Protein AF-A0A1H7KRZ6-F1 (afdb_monomer_lite)

Foldseek 3Di:
DDPLVVLQVVLVVLVVPDPDDPCLQDPVLVVVCVVVVNSAHTLLQHDLVVQLCSFQQVQLVVQLVVVVVPCPPPDDDPVVSVVSSVVRSCVRSVVSSVVSPVVSVVSVPDHSVVD

pLDDT: mean 92.85, std 4.07, range [62.84, 97.88]

Structure (mmCIF, N/CA/C/O backbone):
data_AF-A0A1H7KRZ6-F1
#
_entry.id   AF-A0A1H7KRZ6-F1
#
loop_
_atom_site.group_PDB
_atom_site.id
_atom_site.type_symbol
_atom_site.label_atom_id
_atom_site.label_alt_id
_atom_site.label_comp_id
_atom_site.label_asym_id
_atom_site.label_entity_id
_atom_site.label_seq_id
_atom_site.pdbx_PDB_ins_code
_atom_site.Cartn_x
_atom_site.Cartn_y
_atom_site.Cartn_z
_atom_site.occupancy
_atom_site.B_iso_or_equiv
_atom_site.auth_seq_id
_atom_site.auth_comp_id
_atom_site.auth_asym_id
_atom_site.auth_atom_id
_atom_site.pdbx_PDB_model_num
ATOM 1 N N . MET A 1 1 ? -27.782 4.969 6.044 1.00 62.84 1 MET A N 1
ATOM 2 C CA . MET A 1 1 ? -26.306 4.869 6.116 1.00 62.84 1 MET A CA 1
ATOM 3 C C . MET A 1 1 ? -25.902 3.456 5.718 1.00 62.84 1 MET A C 1
ATOM 5 O O . MET A 1 1 ? -26.488 2.522 6.244 1.00 62.84 1 MET A O 1
ATOM 9 N N . ASN A 1 2 ? -25.000 3.289 4.745 1.00 86.31 2 ASN A N 1
ATOM 10 C CA . ASN A 1 2 ? -24.563 1.959 4.295 1.00 86.31 2 ASN A CA 1
ATOM 11 C C . ASN A 1 2 ? -23.691 1.282 5.377 1.00 86.31 2 ASN A C 1
ATOM 13 O O . ASN A 1 2 ? -23.037 1.990 6.142 1.00 86.31 2 ASN A O 1
ATOM 17 N N . ASP A 1 3 ? -23.646 -0.055 5.436 1.00 90.94 3 ASP A N 1
ATOM 18 C CA . ASP A 1 3 ? -22.889 -0.803 6.463 1.00 90.94 3 ASP A CA 1
ATOM 19 C C . ASP A 1 3 ? -21.406 -0.396 6.501 1.00 90.94 3 ASP A C 1
ATOM 21 O O . ASP A 1 3 ? -20.843 -0.127 7.561 1.00 90.94 3 ASP A O 1
ATOM 25 N N . PHE A 1 4 ? -20.805 -0.228 5.320 1.00 91.81 4 PHE A N 1
ATOM 26 C CA . PHE A 1 4 ? -19.429 0.246 5.180 1.00 91.81 4 PHE A CA 1
ATOM 27 C C . PHE A 1 4 ? -19.196 1.622 5.822 1.00 91.81 4 PHE A C 1
ATOM 29 O O . PHE A 1 4 ? -18.195 1.814 6.505 1.00 91.81 4 PHE A O 1
ATOM 36 N N . GLU A 1 5 ? -20.113 2.574 5.626 1.00 91.50 5 GLU A N 1
ATOM 37 C CA . GLU A 1 5 ? -19.978 3.933 6.166 1.00 91.50 5 GLU A CA 1
ATOM 38 C C . GLU A 1 5 ? -20.049 3.927 7.694 1.00 91.50 5 GLU A C 1
ATOM 40 O O . GLU A 1 5 ? -19.220 4.558 8.345 1.00 91.50 5 GLU A O 1
ATOM 45 N N . ARG A 1 6 ? -20.950 3.114 8.262 1.00 93.50 6 ARG A N 1
ATOM 46 C CA . ARG A 1 6 ? -21.041 2.902 9.710 1.00 93.50 6 ARG A CA 1
ATOM 47 C C . ARG A 1 6 ? -19.744 2.316 10.278 1.00 93.50 6 ARG A C 1
ATOM 49 O O . ARG A 1 6 ? -19.210 2.848 11.247 1.00 93.50 6 ARG A O 1
ATOM 56 N N . LYS A 1 7 ? -19.205 1.253 9.666 1.00 94.31 7 LYS A N 1
ATOM 57 C CA . LYS A 1 7 ? -17.934 0.644 10.106 1.00 94.31 7 LYS A CA 1
ATOM 58 C C . LYS A 1 7 ? -16.755 1.603 9.948 1.00 94.31 7 LYS A C 1
ATOM 60 O O . LYS A 1 7 ? -15.890 1.672 10.820 1.00 94.31 7 LYS A O 1
ATOM 65 N N . LYS A 1 8 ? -16.726 2.387 8.863 1.00 94.00 8 LYS A N 1
ATOM 66 C CA . LYS A 1 8 ? -15.707 3.419 8.629 1.00 94.00 8 LYS A CA 1
ATOM 67 C C . LYS A 1 8 ? -15.758 4.469 9.737 1.00 94.00 8 LYS A C 1
ATOM 69 O O . LYS A 1 8 ? -14.731 4.748 10.347 1.00 94.00 8 LYS A O 1
ATOM 74 N N . GLU A 1 9 ? -16.931 4.992 10.068 1.00 93.69 9 GLU A N 1
ATOM 75 C CA . GLU A 1 9 ? -17.090 5.975 11.142 1.00 93.69 9 GLU A CA 1
ATOM 76 C C . GLU A 1 9 ? -16.714 5.412 12.524 1.00 93.69 9 GLU A C 1
ATOM 78 O O . GLU A 1 9 ? -15.973 6.059 13.272 1.00 93.69 9 GLU A O 1
ATOM 83 N N . ALA A 1 10 ? -17.133 4.182 12.837 1.00 94.12 10 ALA A N 1
ATOM 84 C CA . ALA A 1 10 ? -16.759 3.493 14.073 1.00 94.12 10 ALA A CA 1
ATOM 85 C C . ALA A 1 10 ? -15.235 3.313 14.183 1.00 94.12 10 ALA A C 1
ATOM 87 O O . ALA A 1 10 ? -14.632 3.638 15.209 1.00 94.12 10 ALA A O 1
ATOM 88 N N . SER A 1 11 ? -14.589 2.880 13.097 1.00 94.19 11 SER A N 1
ATOM 89 C CA . SER A 1 11 ? -13.136 2.705 13.039 1.00 94.19 11 SER A CA 1
ATOM 90 C C . SER A 1 11 ? -12.372 4.021 13.225 1.00 94.19 11 SER A C 1
ATOM 92 O O . SER A 1 11 ? -11.390 4.062 13.965 1.00 94.19 11 SER A O 1
ATOM 94 N N . LEU A 1 12 ? -12.841 5.118 12.618 1.00 93.94 12 LEU A N 1
ATOM 95 C CA . LEU A 1 12 ? -12.236 6.444 12.764 1.00 93.94 12 LEU A CA 1
ATOM 96 C C . LEU A 1 12 ? -12.441 7.001 14.173 1.00 93.94 12 LEU A C 1
ATOM 98 O O . LEU A 1 12 ? -11.531 7.607 14.733 1.00 93.94 12 LEU A O 1
ATOM 102 N N . THR A 1 13 ? -13.602 6.754 14.776 1.00 94.38 13 THR A N 1
ATOM 103 C CA . THR A 1 13 ? -13.873 7.116 16.171 1.00 94.38 13 THR A CA 1
ATOM 104 C C . THR A 1 13 ? -12.939 6.375 17.121 1.00 94.38 13 THR A C 1
ATOM 106 O O . THR A 1 13 ? -12.396 6.984 18.042 1.00 94.38 13 THR A O 1
ATOM 109 N N . LEU A 1 14 ? -12.688 5.088 16.874 1.00 94.06 14 LEU A N 1
ATOM 110 C CA . LEU A 1 14 ? -11.722 4.321 17.651 1.00 94.06 14 LEU A CA 1
ATOM 111 C C . LEU A 1 14 ? -10.299 4.865 17.473 1.00 94.06 14 LEU A C 1
ATOM 113 O O . LEU A 1 14 ? -9.606 5.090 18.460 1.00 94.06 14 LEU A O 1
ATOM 117 N N . LEU A 1 15 ? -9.885 5.144 16.234 1.00 93.94 15 LEU A N 1
ATOM 118 C CA . LEU A 1 15 ? -8.568 5.708 15.927 1.00 93.94 15 LEU A CA 1
ATOM 119 C C . LEU A 1 15 ? -8.352 7.074 16.591 1.00 93.94 15 LEU 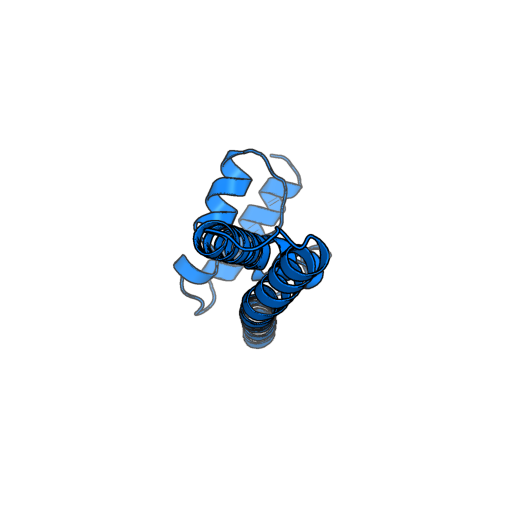A C 1
ATOM 121 O O . LEU A 1 15 ? -7.282 7.304 17.150 1.00 93.94 15 LEU A O 1
ATOM 125 N N . ARG A 1 16 ? -9.370 7.942 16.629 1.00 94.19 16 ARG A N 1
ATOM 126 C CA . ARG A 1 16 ? -9.324 9.240 17.332 1.00 94.19 16 ARG A CA 1
ATOM 127 C C . ARG A 1 16 ? -9.090 9.114 18.838 1.00 94.19 16 ARG A C 1
ATOM 129 O O . ARG A 1 16 ? -8.541 10.030 19.436 1.00 94.19 16 ARG A O 1
ATOM 136 N N . ARG A 1 17 ? -9.496 7.998 19.453 1.00 93.25 17 ARG A N 1
ATOM 137 C CA . ARG A 1 17 ? -9.257 7.714 20.881 1.00 93.25 17 ARG A CA 1
ATOM 138 C C . ARG A 1 17 ? -7.847 7.181 21.155 1.00 93.25 17 ARG A C 1
ATOM 140 O O . ARG A 1 17 ? -7.447 7.088 22.312 1.00 93.25 17 ARG A O 1
ATOM 147 N N . THR A 1 18 ? -7.098 6.808 20.118 1.00 92.62 18 THR A N 1
ATOM 148 C CA . THR A 1 18 ? -5.707 6.357 20.251 1.00 92.62 18 THR A CA 1
ATOM 149 C C . THR A 1 18 ? -4.727 7.532 20.265 1.00 92.62 18 THR A C 1
ATOM 151 O O . THR A 1 18 ? -5.084 8.668 19.970 1.00 92.62 18 THR A O 1
ATOM 154 N N . ARG A 1 19 ? -3.446 7.258 20.547 1.00 92.50 19 ARG A N 1
ATOM 155 C CA . ARG A 1 19 ? -2.362 8.249 20.421 1.00 92.50 19 ARG A CA 1
ATOM 156 C C . ARG A 1 19 ? -1.836 8.391 18.984 1.00 92.50 19 ARG A C 1
ATOM 158 O O . ARG A 1 19 ? -0.828 9.062 18.760 1.00 92.50 19 ARG A O 1
ATOM 165 N N . ILE A 1 20 ? -2.477 7.750 18.005 1.00 92.81 20 ILE A N 1
ATOM 166 C CA . ILE A 1 20 ? -2.087 7.838 16.597 1.00 92.81 20 ILE A CA 1
ATOM 167 C C . ILE A 1 20 ? -2.464 9.226 16.075 1.00 92.81 20 ILE A C 1
ATOM 169 O O . ILE A 1 20 ? -3.597 9.678 16.220 1.00 92.81 20 ILE A O 1
ATOM 173 N N . LYS A 1 21 ? -1.513 9.908 15.433 1.00 91.12 21 LYS A N 1
ATOM 174 C CA . LYS A 1 21 ? -1.762 11.220 14.822 1.00 91.12 21 LYS A CA 1
ATOM 175 C C . LYS A 1 21 ? -2.773 11.103 13.683 1.00 91.12 21 LYS A C 1
ATOM 177 O O . LYS A 1 21 ? -2.702 10.165 12.893 1.00 91.12 21 LYS A O 1
ATOM 182 N N . GLU A 1 22 ? -3.624 12.113 13.535 1.00 88.62 22 GLU A N 1
ATOM 183 C CA . GLU A 1 22 ? -4.649 12.165 12.485 1.00 88.62 22 GLU A CA 1
ATOM 184 C C . GLU A 1 22 ? -4.091 11.955 11.084 1.00 88.62 22 GLU A C 1
ATOM 186 O O . GLU A 1 22 ? -4.543 11.065 10.372 1.00 88.62 22 GLU A O 1
ATOM 191 N N . ARG A 1 23 ? -3.004 12.651 10.745 1.00 87.88 23 ARG A N 1
ATOM 192 C CA . ARG A 1 23 ? -2.311 12.486 9.459 1.00 87.88 23 ARG A CA 1
ATOM 193 C C . ARG A 1 23 ? -1.873 11.046 9.150 1.00 87.88 23 ARG A C 1
ATOM 195 O O . ARG A 1 23 ? -1.676 10.711 7.989 1.00 87.88 23 ARG A O 1
ATOM 202 N N . ASN A 1 24 ? -1.687 10.211 10.177 1.00 89.56 24 ASN A N 1
ATOM 203 C CA . ASN A 1 24 ? -1.269 8.824 10.005 1.00 89.56 24 ASN A CA 1
ATOM 204 C C . ASN A 1 24 ? -2.477 7.902 9.825 1.00 89.56 24 ASN A C 1
ATOM 206 O O . ASN A 1 24 ? -2.385 6.960 9.057 1.00 89.56 24 ASN A O 1
ATOM 210 N N . TYR A 1 25 ? -3.605 8.122 10.506 1.00 90.06 25 TYR A N 1
ATOM 211 C CA . TYR A 1 25 ? -4.783 7.260 10.329 1.00 90.06 25 TYR A CA 1
ATOM 212 C C . TYR A 1 25 ? -5.754 7.746 9.236 1.00 90.06 25 TYR A C 1
ATOM 214 O O . TYR A 1 25 ? -6.566 6.952 8.760 1.00 90.06 25 TYR A O 1
ATOM 222 N N . LEU A 1 26 ? -5.623 9.002 8.800 1.00 89.94 26 LEU A N 1
ATOM 223 C CA . LEU A 1 26 ? -6.293 9.627 7.656 1.00 89.94 26 LEU A CA 1
ATOM 224 C C . LEU A 1 26 ? -5.259 10.144 6.635 1.00 89.94 26 LEU A C 1
ATOM 226 O O . LEU A 1 26 ? -5.127 11.354 6.440 1.00 89.94 26 LEU A O 1
ATOM 230 N N . PRO A 1 27 ? -4.495 9.258 5.972 1.00 90.38 27 PRO A N 1
ATOM 231 C CA . PRO A 1 27 ? -3.579 9.696 4.931 1.00 90.38 27 PRO A CA 1
ATOM 232 C C . PRO A 1 27 ? -4.359 10.271 3.729 1.00 90.38 27 PRO A C 1
ATOM 234 O O . PRO A 1 27 ? -5.431 9.750 3.391 1.00 90.38 27 PRO A O 1
ATOM 237 N N . PRO A 1 28 ? -3.819 11.289 3.025 1.00 88.69 28 PRO A N 1
ATOM 238 C CA . PRO A 1 28 ? -4.474 11.897 1.863 1.00 88.69 28 PRO A CA 1
ATOM 239 C C . PRO A 1 28 ? -4.881 10.889 0.781 1.00 88.69 28 PRO A C 1
ATOM 241 O O . PRO A 1 28 ? -5.920 11.053 0.148 1.00 88.69 28 PRO A O 1
ATOM 244 N N . THR A 1 29 ? -4.105 9.814 0.612 1.00 89.19 29 THR A N 1
ATOM 245 C CA . THR A 1 29 ? -4.382 8.729 -0.340 1.00 89.19 29 THR A CA 1
ATOM 246 C C . THR A 1 29 ? -5.729 8.052 -0.077 1.00 89.19 29 THR A C 1
ATOM 248 O O . THR A 1 29 ? -6.532 7.902 -0.994 1.00 89.19 29 THR A O 1
ATOM 251 N N . PHE A 1 30 ? -6.027 7.701 1.176 1.00 91.38 30 PHE A N 1
ATOM 252 C CA . PHE A 1 30 ? -7.293 7.054 1.543 1.00 91.38 30 PHE A CA 1
ATOM 253 C C . PHE A 1 30 ? -8.458 8.041 1.501 1.00 91.38 30 PHE A C 1
ATOM 255 O O . PHE A 1 30 ? -9.539 7.688 1.036 1.00 91.38 30 PHE A O 1
ATOM 262 N N . ALA A 1 31 ? -8.227 9.292 1.912 1.00 90.12 31 ALA A N 1
ATOM 263 C CA . ALA A 1 31 ? -9.233 10.343 1.797 1.00 90.12 31 ALA A CA 1
ATOM 264 C C . ALA A 1 31 ? -9.646 10.575 0.333 1.00 90.12 31 ALA A C 1
ATOM 266 O O . ALA A 1 31 ? -10.833 10.723 0.048 1.00 90.12 31 ALA A O 1
ATOM 267 N N . PHE A 1 32 ? -8.685 10.563 -0.597 1.00 91.62 32 PHE A N 1
ATOM 268 C CA . PHE A 1 32 ? -8.953 10.647 -2.030 1.00 91.62 32 PHE A CA 1
ATOM 269 C C . PHE A 1 32 ? -9.747 9.427 -2.505 1.00 91.62 32 PHE A C 1
ATOM 271 O O . PHE A 1 32 ? -10.841 9.597 -3.027 1.00 91.62 32 PHE A O 1
ATOM 278 N N . LEU A 1 33 ? -9.286 8.203 -2.230 1.00 91.88 33 LEU A N 1
ATOM 279 C CA . LEU A 1 33 ? -9.980 6.971 -2.638 1.00 91.88 33 LEU A CA 1
ATOM 280 C C . LEU A 1 33 ? -11.445 6.927 -2.166 1.00 91.88 33 LEU A C 1
ATOM 282 O O . LEU A 1 33 ? -12.335 6.590 -2.946 1.00 91.88 33 LEU A O 1
ATOM 286 N N . TRP A 1 34 ? -11.727 7.344 -0.930 1.00 92.88 34 TRP A N 1
ATOM 287 C CA . TRP A 1 34 ? -13.102 7.434 -0.429 1.00 92.88 34 TRP A CA 1
ATOM 288 C C . TRP A 1 34 ? -13.945 8.489 -1.145 1.00 92.88 34 TRP A C 1
ATOM 290 O O . TRP A 1 34 ? -15.129 8.249 -1.372 1.00 92.88 34 TRP A O 1
ATOM 300 N N . LYS A 1 35 ? -13.359 9.629 -1.540 1.00 91.75 35 LYS A N 1
ATOM 301 C CA . LYS A 1 35 ? -14.056 10.638 -2.357 1.00 91.75 35 LYS A CA 1
ATOM 302 C C . LYS A 1 35 ? -14.458 10.093 -3.731 1.00 91.75 35 LYS A C 1
ATOM 304 O O . LYS A 1 35 ? -15.507 10.477 -4.231 1.00 91.75 35 LYS A O 1
ATOM 309 N N . PHE A 1 36 ? -13.690 9.159 -4.296 1.00 92.12 36 PHE A N 1
ATOM 310 C CA . PHE A 1 36 ? -14.053 8.430 -5.524 1.00 92.12 36 PHE A CA 1
ATOM 311 C C . PHE A 1 36 ? -15.031 7.266 -5.287 1.00 92.12 36 PHE A C 1
ATOM 313 O O . PHE A 1 36 ? -15.306 6.495 -6.201 1.00 92.12 36 PHE A O 1
ATOM 320 N N . GLY A 1 37 ? -15.565 7.108 -4.071 1.00 91.00 37 GLY A N 1
ATOM 321 C CA . GLY A 1 37 ? -16.530 6.055 -3.743 1.00 91.00 37 GLY A CA 1
ATOM 322 C C . GLY A 1 37 ? -15.911 4.670 -3.532 1.00 91.00 37 GLY A C 1
ATOM 323 O O . GLY A 1 37 ? -16.640 3.681 -3.425 1.00 91.00 37 GLY A O 1
ATOM 324 N N . VAL A 1 38 ? -14.580 4.570 -3.439 1.00 92.25 38 VAL A N 1
ATOM 325 C CA . VAL A 1 38 ? -13.890 3.297 -3.202 1.00 92.25 38 VAL A CA 1
ATOM 326 C C . VAL A 1 38 ? -14.135 2.841 -1.762 1.00 92.25 38 VAL A C 1
ATOM 328 O O . VAL A 1 38 ? -13.736 3.500 -0.804 1.00 92.25 38 VAL A O 1
ATOM 331 N N . LYS A 1 39 ? -14.769 1.679 -1.586 1.00 92.25 39 LYS A N 1
ATOM 332 C CA . LYS A 1 39 ? -15.133 1.132 -0.266 1.00 92.25 39 LYS A CA 1
ATOM 333 C C . LYS A 1 39 ? -13.991 0.331 0.361 1.00 92.25 39 LYS A C 1
ATOM 335 O O . LYS A 1 39 ? -14.057 -0.893 0.454 1.00 92.25 39 LYS A O 1
ATOM 340 N N . ILE A 1 40 ? -12.934 1.020 0.784 1.00 92.62 40 ILE A N 1
ATOM 341 C CA . ILE A 1 40 ? -11.784 0.406 1.469 1.00 92.62 40 ILE A CA 1
ATOM 342 C C . ILE A 1 40 ? -11.731 0.780 2.960 1.00 92.62 40 ILE A C 1
ATOM 344 O O . ILE A 1 40 ? -11.904 1.951 3.297 1.00 92.62 40 ILE A O 1
ATOM 348 N N . PRO A 1 41 ? -11.475 -0.176 3.871 1.00 93.38 41 PRO A N 1
ATOM 349 C CA . PRO A 1 41 ? -11.201 0.114 5.280 1.00 93.38 41 PRO A CA 1
ATOM 350 C C . PRO A 1 41 ? -10.053 1.121 5.464 1.00 93.38 41 PRO A C 1
ATOM 352 O O . PRO A 1 41 ? -9.187 1.205 4.593 1.00 93.38 41 PRO A O 1
ATOM 355 N N . PRO A 1 42 ? -9.964 1.840 6.599 1.00 93.44 42 PRO A N 1
ATOM 356 C CA . PRO A 1 42 ? -8.784 2.648 6.905 1.00 93.44 42 PRO A CA 1
ATOM 357 C C . PRO A 1 42 ? -7.507 1.795 6.973 1.00 93.44 42 PRO A C 1
ATOM 359 O O . PRO A 1 42 ? -7.580 0.592 7.244 1.00 93.44 42 PRO A O 1
ATOM 362 N N . PRO A 1 43 ? -6.318 2.399 6.808 1.00 93.50 43 PRO A N 1
ATOM 363 C CA . PRO A 1 43 ? -5.072 1.656 6.610 1.00 93.50 43 PRO A CA 1
ATOM 364 C C . PRO A 1 43 ? -4.723 0.710 7.772 1.00 93.50 43 PRO A C 1
ATOM 366 O O . PRO A 1 43 ? -4.192 -0.371 7.544 1.00 93.50 43 PRO A O 1
ATOM 369 N N . HIS A 1 44 ? -5.095 1.053 9.008 1.00 94.25 44 HIS A N 1
ATOM 370 C CA . HIS A 1 44 ? -4.879 0.209 10.192 1.00 94.25 44 HIS A CA 1
ATOM 371 C C . HIS A 1 44 ? -5.759 -1.056 10.236 1.00 94.25 44 HIS A C 1
ATOM 373 O O . HIS A 1 44 ? -5.428 -2.004 10.942 1.00 94.25 44 HIS A O 1
ATOM 379 N N . PHE A 1 45 ? -6.867 -1.071 9.490 1.00 93.56 45 PHE A N 1
ATOM 380 C CA . PHE A 1 45 ? -7.835 -2.173 9.436 1.00 93.56 45 PHE A CA 1
ATOM 381 C C . PHE A 1 45 ? -7.735 -2.985 8.138 1.00 93.56 45 PHE A C 1
ATOM 383 O O . PHE A 1 45 ? -8.415 -4.002 7.980 1.00 93.56 45 PHE A O 1
ATOM 390 N N . LEU A 1 46 ? -6.897 -2.543 7.198 1.00 93.56 46 LEU A N 1
ATOM 391 C CA . LEU A 1 46 ? -6.708 -3.190 5.910 1.00 93.56 46 LEU A CA 1
ATOM 392 C C . LEU A 1 46 ? -5.790 -4.419 6.032 1.00 93.56 46 LEU A C 1
ATOM 394 O O . LEU A 1 46 ? -4.889 -4.483 6.870 1.00 93.56 46 LEU A O 1
ATOM 398 N N . LYS A 1 47 ? -5.990 -5.412 5.158 1.00 91.44 47 LYS A N 1
ATOM 399 C CA . LYS A 1 47 ? -5.055 -6.541 5.029 1.00 91.44 47 LYS A CA 1
ATOM 400 C C . LYS A 1 47 ? -3.711 -6.052 4.473 1.00 91.44 47 LYS A C 1
ATOM 402 O O . LYS A 1 47 ? -3.659 -5.077 3.730 1.00 91.44 47 LYS A O 1
ATOM 407 N N . ILE A 1 48 ? -2.634 -6.779 4.778 1.00 91.75 48 ILE A N 1
ATOM 408 C CA . ILE A 1 48 ? -1.270 -6.368 4.410 1.00 91.75 48 ILE A CA 1
ATOM 409 C C . ILE A 1 48 ? -1.077 -6.235 2.892 1.00 91.75 48 ILE A C 1
ATOM 411 O O . ILE A 1 48 ? -0.555 -5.229 2.444 1.00 91.75 48 ILE A O 1
ATOM 415 N N . VAL A 1 49 ? -1.562 -7.191 2.093 1.00 93.31 49 VAL A N 1
ATOM 416 C CA . VAL A 1 49 ? -1.373 -7.195 0.630 1.00 93.31 49 VAL A CA 1
ATOM 417 C C . VAL A 1 49 ? -2.004 -5.975 -0.058 1.00 93.31 49 VAL A C 1
ATOM 419 O O . VAL A 1 49 ? -1.275 -5.247 -0.727 1.00 93.31 49 VAL A O 1
ATOM 422 N N . PRO A 1 50 ? -3.309 -5.677 0.109 1.00 93.44 50 PRO A N 1
ATOM 423 C CA . PRO A 1 50 ? -3.884 -4.484 -0.507 1.00 93.44 50 PRO A CA 1
ATOM 424 C C . PRO A 1 50 ? -3.268 -3.192 0.044 1.00 93.44 50 PRO A C 1
ATOM 426 O O . PRO A 1 50 ? -3.181 -2.217 -0.691 1.00 93.44 50 PRO A O 1
ATOM 429 N N . LEU A 1 51 ? -2.788 -3.179 1.293 1.00 94.31 51 LEU A N 1
ATOM 430 C CA . LEU A 1 51 ? -2.108 -2.010 1.852 1.00 94.31 51 LEU A CA 1
ATOM 431 C C . LEU A 1 51 ? -0.748 -1.768 1.187 1.00 94.31 51 LEU A C 1
ATOM 433 O O . LEU A 1 51 ? -0.445 -0.628 0.842 1.00 94.31 51 LEU A O 1
ATOM 437 N N . VAL A 1 52 ? 0.023 -2.835 0.947 1.00 96.12 52 VAL A N 1
ATOM 438 C CA . VAL A 1 52 ? 1.295 -2.782 0.210 1.00 96.12 52 VAL A CA 1
ATOM 439 C C . VAL A 1 52 ? 1.062 -2.244 -1.195 1.00 96.12 52 VAL A C 1
ATOM 441 O O . VAL A 1 52 ? 1.787 -1.355 -1.622 1.00 96.12 52 VAL A O 1
ATOM 444 N N . LEU A 1 53 ? 0.032 -2.725 -1.892 1.00 95.31 53 LEU A N 1
ATOM 445 C CA . LEU A 1 53 ? -0.275 -2.263 -3.245 1.00 95.31 53 LEU A CA 1
ATOM 446 C C . LEU A 1 53 ? -0.722 -0.796 -3.258 1.00 95.31 53 LEU A C 1
ATOM 448 O O . LEU A 1 53 ? -0.150 0.002 -3.992 1.00 95.31 53 LEU A O 1
ATOM 452 N N . ILE A 1 54 ? -1.687 -0.414 -2.415 1.00 94.06 54 ILE A N 1
ATOM 453 C CA . ILE A 1 54 ? -2.217 0.960 -2.373 1.00 94.06 54 ILE A CA 1
ATOM 454 C C . ILE A 1 54 ? -1.126 1.969 -1.998 1.00 94.06 54 ILE A C 1
ATOM 456 O O . ILE A 1 54 ? -1.070 3.052 -2.575 1.00 94.06 54 ILE A O 1
ATOM 460 N N . MET A 1 55 ? -0.263 1.627 -1.037 1.00 93.75 55 MET A N 1
ATOM 461 C CA . MET A 1 55 ? 0.788 2.534 -0.572 1.00 93.75 55 MET A CA 1
ATOM 462 C C . MET A 1 55 ? 2.066 2.461 -1.409 1.00 93.75 55 MET A C 1
ATOM 464 O O . MET A 1 55 ? 2.804 3.437 -1.443 1.00 93.75 55 MET A O 1
ATOM 468 N N . GLY A 1 56 ? 2.349 1.330 -2.056 1.00 95.44 56 GLY A N 1
ATOM 469 C CA . GLY A 1 56 ? 3.593 1.088 -2.787 1.00 95.44 56 GLY A CA 1
ATOM 470 C C . GLY A 1 56 ? 3.519 1.404 -4.280 1.00 95.44 56 GLY A C 1
ATOM 471 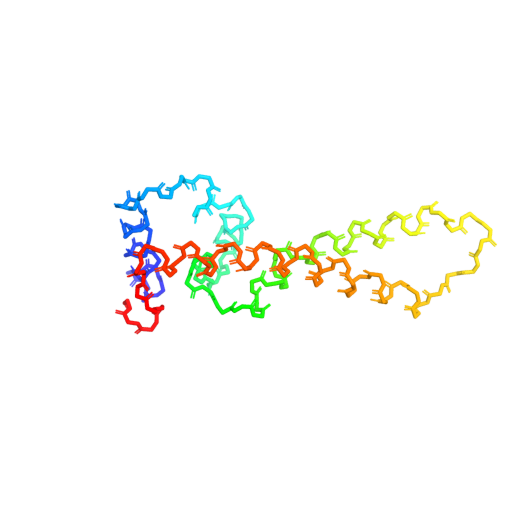O O . GLY A 1 56 ? 4.487 1.931 -4.821 1.00 95.44 56 GLY A O 1
ATOM 472 N N . LEU A 1 57 ? 2.387 1.137 -4.947 1.00 95.56 57 LEU A N 1
ATOM 473 C CA . LEU A 1 57 ? 2.256 1.317 -6.401 1.00 95.56 57 LEU A CA 1
ATOM 474 C C . LEU A 1 57 ? 2.586 2.736 -6.882 1.00 95.56 57 LEU A C 1
ATOM 476 O O . LEU A 1 57 ? 3.277 2.841 -7.893 1.00 95.56 57 LEU A O 1
ATOM 480 N N . PRO A 1 58 ? 2.176 3.824 -6.195 1.00 94.94 58 PRO A N 1
ATOM 481 C CA . PRO A 1 58 ? 2.572 5.170 -6.603 1.00 94.94 58 PRO A CA 1
ATOM 482 C C . PRO A 1 58 ? 4.095 5.332 -6.694 1.00 94.94 58 PRO A C 1
ATOM 484 O O . PRO A 1 58 ? 4.592 5.882 -7.671 1.00 94.94 58 PRO A O 1
ATOM 487 N N . PHE A 1 59 ? 4.844 4.777 -5.734 1.00 95.56 59 PHE A N 1
ATOM 488 C CA . PHE A 1 59 ? 6.309 4.789 -5.767 1.00 95.56 59 PHE A CA 1
ATOM 489 C C . PHE A 1 59 ? 6.859 3.904 -6.886 1.00 95.56 59 PHE A C 1
ATOM 491 O O . PHE A 1 59 ? 7.802 4.307 -7.560 1.00 95.56 59 PHE A O 1
ATOM 498 N N . GLY A 1 60 ? 6.255 2.734 -7.121 1.00 96.56 60 GLY A N 1
ATOM 499 C CA . GLY A 1 60 ? 6.598 1.871 -8.251 1.00 96.56 60 GLY A CA 1
ATOM 500 C C . GLY A 1 60 ? 6.477 2.598 -9.592 1.00 96.56 60 GLY A C 1
ATOM 501 O O . GLY A 1 60 ? 7.408 2.564 -10.393 1.00 96.56 60 GLY A O 1
ATOM 502 N N . PHE A 1 61 ? 5.380 3.329 -9.808 1.00 96.50 61 PHE A N 1
ATOM 503 C CA . PHE A 1 61 ? 5.181 4.141 -11.012 1.00 96.50 61 PHE A CA 1
ATOM 504 C C . PHE A 1 61 ? 6.128 5.340 -11.095 1.00 96.50 61 PHE A C 1
ATOM 506 O O . PHE A 1 61 ? 6.590 5.657 -12.188 1.00 96.50 61 PHE A O 1
ATOM 513 N N . CYS A 1 62 ? 6.479 5.977 -9.974 1.00 96.50 62 CYS A N 1
ATOM 514 C CA . CYS A 1 62 ? 7.543 6.983 -9.970 1.00 96.50 62 CYS A CA 1
ATOM 515 C C . CYS A 1 62 ? 8.886 6.374 -10.395 1.00 96.50 62 CYS A C 1
ATOM 517 O O . CYS A 1 62 ? 9.575 6.956 -11.225 1.00 96.50 62 CYS A O 1
ATOM 519 N N . GLY A 1 63 ? 9.231 5.188 -9.883 1.00 95.06 63 GLY A N 1
ATOM 520 C CA . GLY A 1 63 ? 10.426 4.448 -10.292 1.00 95.06 63 GLY A CA 1
ATOM 521 C C . GLY A 1 63 ? 10.419 4.115 -11.783 1.00 95.06 63 GLY A C 1
ATOM 522 O O . GLY A 1 63 ? 11.422 4.323 -12.456 1.00 95.06 63 GLY A O 1
ATOM 523 N N . LEU A 1 64 ? 9.273 3.684 -12.319 1.00 96.25 64 LEU A N 1
ATOM 524 C CA . LEU A 1 64 ? 9.099 3.466 -13.755 1.00 96.25 64 LEU A CA 1
ATOM 525 C C . LEU A 1 64 ? 9.291 4.757 -14.560 1.00 96.25 64 LEU A C 1
ATOM 527 O O . LEU A 1 64 ? 9.983 4.737 -15.569 1.00 96.25 64 LEU A O 1
ATOM 531 N N . GLY A 1 65 ? 8.714 5.874 -14.113 1.00 95.19 65 GLY A N 1
ATOM 532 C CA . GLY A 1 65 ? 8.877 7.171 -14.769 1.00 95.19 65 GLY A CA 1
ATOM 533 C C . GLY A 1 65 ? 10.336 7.625 -14.802 1.00 95.19 65 GLY A C 1
ATOM 534 O O . GLY A 1 65 ? 10.821 8.032 -15.852 1.00 95.19 65 GLY A O 1
ATOM 535 N N . LEU A 1 66 ? 11.056 7.478 -13.685 1.00 94.62 66 LEU A N 1
ATOM 536 C CA . LEU A 1 66 ? 12.492 7.767 -13.612 1.00 94.62 66 LEU A CA 1
ATOM 537 C C . LEU A 1 66 ? 13.307 6.841 -14.519 1.00 94.62 66 LEU A C 1
ATOM 539 O O . LEU A 1 66 ? 14.193 7.310 -15.225 1.00 94.62 66 LEU A O 1
ATOM 543 N N . TYR A 1 67 ? 12.980 5.547 -14.542 1.00 94.06 67 TYR A N 1
ATOM 544 C CA . TYR A 1 67 ? 13.601 4.595 -15.459 1.00 94.06 67 TYR A CA 1
ATOM 545 C C . TYR A 1 67 ? 13.385 5.007 -16.915 1.00 94.06 67 TYR A C 1
ATOM 547 O O . TYR A 1 67 ? 14.336 5.016 -17.683 1.00 94.06 67 TYR A O 1
ATOM 555 N N . MET A 1 68 ? 12.165 5.409 -17.283 1.00 93.31 68 MET A N 1
ATOM 556 C CA . MET A 1 68 ? 11.847 5.859 -18.638 1.00 93.31 68 MET A CA 1
ATOM 557 C C . MET A 1 68 ? 12.565 7.154 -19.030 1.00 93.31 68 MET A C 1
ATOM 559 O O . MET A 1 68 ? 12.910 7.313 -20.196 1.00 93.31 68 MET A O 1
ATOM 563 N N . MET A 1 69 ? 12.809 8.062 -18.082 1.00 93.06 69 MET A N 1
ATOM 564 C CA . MET A 1 69 ? 13.589 9.284 -18.318 1.00 93.06 69 MET A CA 1
ATOM 565 C C . MET A 1 69 ? 15.084 9.005 -18.546 1.00 93.06 69 MET A C 1
ATOM 567 O O . MET A 1 69 ? 15.730 9.789 -19.226 1.00 93.06 69 MET A O 1
ATOM 571 N N . ASP A 1 70 ? 15.627 7.899 -18.024 1.00 91.69 70 ASP A N 1
ATOM 572 C CA . ASP A 1 70 ? 17.033 7.481 -18.210 1.00 91.69 70 ASP A CA 1
ATOM 573 C C . ASP A 1 70 ? 17.267 6.677 -19.510 1.00 91.69 70 ASP A C 1
ATOM 575 O O . ASP A 1 70 ? 18.375 6.202 -19.784 1.00 91.69 70 ASP A O 1
ATOM 579 N N . LEU A 1 71 ? 16.221 6.474 -20.320 1.00 89.25 71 LEU A N 1
ATOM 580 C CA . LEU A 1 71 ? 16.292 5.613 -21.503 1.00 89.25 71 LEU A CA 1
ATOM 581 C C . LEU A 1 71 ? 16.961 6.241 -22.723 1.00 89.25 71 LEU A C 1
ATOM 583 O O . LEU A 1 71 ? 17.149 5.489 -23.667 1.00 89.25 71 LEU A O 1
ATOM 587 N N . ASP A 1 72 ? 17.334 7.527 -22.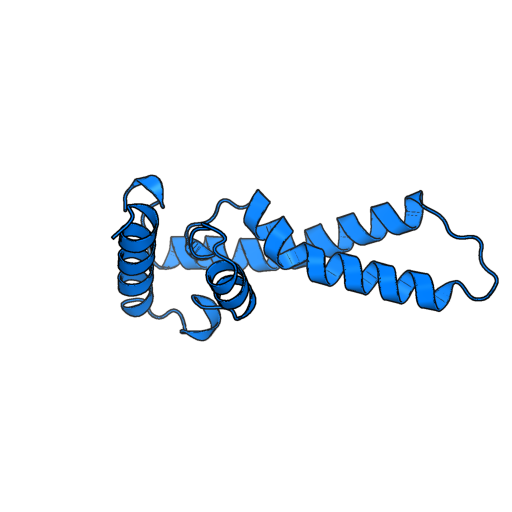721 1.00 83.56 72 ASP A N 1
ATOM 588 C CA . ASP A 1 72 ? 17.948 8.288 -23.834 1.00 83.56 72 ASP A CA 1
ATOM 589 C C . ASP A 1 72 ? 18.186 7.494 -25.140 1.00 83.56 72 ASP A C 1
ATOM 591 O O . ASP A 1 72 ? 17.431 7.623 -26.102 1.00 83.56 72 ASP A O 1
ATOM 595 N N . SER A 1 73 ? 19.225 6.649 -25.167 1.00 79.88 73 SER A N 1
ATOM 596 C CA . SER A 1 73 ? 19.586 5.761 -26.286 1.00 79.88 73 SER A CA 1
ATOM 597 C C . SER A 1 73 ? 19.563 4.261 -25.945 1.00 79.88 73 SER A C 1
ATOM 599 O O . SER A 1 73 ? 19.921 3.423 -26.776 1.00 79.88 73 SER A O 1
ATOM 601 N N . LYS A 1 74 ? 19.155 3.897 -24.726 1.00 88.44 74 LYS A N 1
ATOM 602 C CA . LYS A 1 74 ? 19.075 2.511 -24.250 1.00 88.44 74 LYS A CA 1
ATOM 603 C C . LYS A 1 74 ? 17.746 1.882 -24.694 1.00 88.44 74 LYS A C 1
ATOM 605 O O . LYS A 1 74 ? 16.699 2.523 -24.608 1.00 88.44 74 LYS A O 1
ATOM 610 N N . PRO A 1 75 ? 17.733 0.606 -25.114 1.00 89.94 75 PRO A N 1
ATOM 611 C CA . PRO A 1 75 ? 16.480 -0.077 -25.399 1.00 89.94 75 PRO A CA 1
ATOM 612 C C . PRO A 1 75 ? 15.656 -0.238 -24.117 1.00 89.94 75 PRO A C 1
ATOM 614 O O . PRO A 1 75 ? 16.183 -0.584 -23.056 1.00 89.94 75 PRO A O 1
ATOM 617 N N . PHE A 1 76 ? 14.345 -0.029 -24.224 1.00 93.62 76 PHE A N 1
ATOM 618 C CA . PHE A 1 76 ? 13.422 -0.311 -23.130 1.00 93.62 76 PHE A CA 1
ATOM 619 C C . PHE A 1 76 ? 13.426 -1.811 -22.809 1.00 93.62 76 PHE A C 1
ATOM 621 O O . PHE A 1 76 ? 13.139 -2.637 -23.676 1.00 93.62 76 PHE A O 1
ATOM 628 N N . SER A 1 77 ? 13.700 -2.162 -21.552 1.00 94.88 77 SER A N 1
ATOM 629 C CA . SER A 1 77 ? 13.566 -3.534 -21.062 1.00 94.88 77 SER A CA 1
ATOM 630 C C . SER A 1 77 ? 12.313 -3.661 -20.203 1.00 94.88 77 SER A C 1
ATOM 632 O O . SER A 1 77 ? 12.240 -3.129 -19.094 1.00 94.88 77 SER A O 1
ATOM 634 N N . PHE A 1 78 ? 11.325 -4.405 -20.708 1.00 94.44 78 PHE A N 1
ATOM 635 C CA . PHE A 1 78 ? 10.091 -4.688 -19.972 1.00 94.44 78 PHE A CA 1
ATOM 636 C C . PHE A 1 78 ? 10.364 -5.463 -18.676 1.00 94.44 78 PHE A C 1
ATOM 638 O O . PHE A 1 78 ? 9.768 -5.182 -17.636 1.00 94.44 78 PHE A O 1
ATOM 645 N N . GLU A 1 79 ? 11.302 -6.409 -18.716 1.00 96.25 79 GLU A N 1
ATOM 646 C CA . GLU A 1 79 ? 11.702 -7.191 -17.547 1.00 96.25 79 GLU A CA 1
ATOM 647 C C . GLU A 1 79 ? 12.315 -6.297 -16.461 1.00 96.25 79 GLU A C 1
ATOM 649 O O . GLU A 1 79 ? 11.889 -6.358 -15.305 1.00 96.25 79 GLU A O 1
ATOM 654 N N . ALA A 1 80 ? 13.233 -5.399 -16.835 1.00 94.44 80 ALA A N 1
ATOM 655 C CA . ALA A 1 80 ? 13.833 -4.450 -15.900 1.00 94.44 80 ALA A CA 1
ATOM 656 C C . ALA A 1 80 ? 12.790 -3.479 -15.323 1.00 94.44 80 ALA A C 1
ATOM 658 O O . ALA A 1 80 ? 12.739 -3.276 -14.110 1.00 94.44 80 ALA A O 1
ATOM 659 N N . ALA A 1 81 ? 11.915 -2.936 -16.174 1.00 95.69 81 ALA A N 1
ATOM 660 C CA . ALA A 1 81 ? 10.834 -2.043 -15.769 1.00 95.69 81 ALA A CA 1
ATOM 661 C C . ALA A 1 81 ? 9.879 -2.715 -14.767 1.00 95.69 81 ALA A C 1
ATOM 663 O O . ALA A 1 81 ? 9.592 -2.160 -13.705 1.00 95.69 81 ALA A O 1
ATOM 664 N N . SER A 1 82 ? 9.417 -3.930 -15.073 1.00 96.75 82 SER A N 1
ATOM 665 C CA . SER A 1 82 ? 8.516 -4.696 -14.203 1.00 96.75 82 SER A CA 1
ATOM 666 C C . SER A 1 82 ? 9.171 -5.058 -12.866 1.00 96.75 82 SER A C 1
ATOM 668 O O . SER A 1 82 ? 8.564 -4.863 -11.812 1.00 96.75 82 SER A O 1
ATOM 670 N N . SER A 1 83 ? 10.435 -5.492 -12.890 1.00 97.25 83 SER A N 1
ATOM 671 C CA . SER A 1 83 ? 11.209 -5.822 -11.691 1.00 97.25 83 SER A CA 1
ATOM 672 C C . SER A 1 83 ? 11.400 -4.603 -10.797 1.00 97.25 83 SER A C 1
ATOM 674 O O . SER A 1 83 ? 11.211 -4.694 -9.585 1.00 97.25 83 SER A O 1
ATOM 676 N N . LEU A 1 84 ? 11.699 -3.442 -11.387 1.00 96.94 84 LEU A N 1
ATOM 677 C CA . LEU A 1 84 ? 11.820 -2.181 -10.665 1.00 96.94 84 LEU A CA 1
ATOM 678 C C . LEU A 1 84 ? 10.495 -1.784 -10.005 1.00 96.94 84 LEU A C 1
ATOM 680 O O . LEU A 1 84 ? 10.476 -1.486 -8.811 1.00 96.94 84 LEU A O 1
ATOM 684 N N . VAL A 1 85 ? 9.381 -1.823 -10.745 1.00 97.88 85 VAL A N 1
ATOM 685 C CA . VAL A 1 85 ? 8.051 -1.502 -10.201 1.00 97.88 85 VAL A CA 1
ATOM 686 C C . VAL A 1 85 ? 7.718 -2.414 -9.025 1.00 97.88 85 VAL A C 1
ATOM 688 O O . VAL A 1 85 ? 7.290 -1.922 -7.979 1.00 97.88 85 VAL A O 1
ATOM 691 N N . LEU A 1 86 ? 7.932 -3.724 -9.168 1.00 97.56 86 LEU A N 1
ATOM 692 C CA . LEU A 1 86 ? 7.665 -4.704 -8.116 1.00 97.56 86 LEU A CA 1
ATOM 693 C C . LEU A 1 86 ? 8.557 -4.479 -6.894 1.00 97.56 86 LEU A C 1
ATOM 695 O O . LEU A 1 86 ? 8.047 -4.450 -5.774 1.00 97.56 86 LEU A O 1
ATOM 699 N N . LEU A 1 87 ? 9.859 -4.269 -7.098 1.00 97.69 87 LEU A N 1
ATOM 700 C CA . LEU A 1 87 ? 10.828 -4.058 -6.024 1.00 97.69 87 LEU A CA 1
ATOM 701 C C . LEU A 1 87 ? 10.511 -2.786 -5.232 1.00 97.69 87 LEU A C 1
ATOM 703 O O . LEU A 1 87 ? 10.414 -2.827 -4.006 1.00 97.69 87 LEU A O 1
ATOM 707 N N . VAL A 1 88 ? 10.294 -1.667 -5.925 1.00 97.62 88 VAL A N 1
ATOM 708 C CA . VAL A 1 88 ? 9.978 -0.374 -5.304 1.00 97.62 88 VAL A CA 1
ATOM 709 C C . VAL A 1 88 ? 8.623 -0.441 -4.593 1.00 97.62 88 VAL A C 1
ATOM 711 O O . VAL A 1 88 ? 8.508 -0.020 -3.440 1.00 97.62 88 VAL A O 1
ATOM 714 N N . THR A 1 89 ? 7.610 -1.046 -5.222 1.00 97.62 89 THR A N 1
ATOM 715 C CA . THR A 1 89 ? 6.288 -1.252 -4.605 1.00 97.62 89 THR A CA 1
ATOM 716 C C . THR A 1 89 ? 6.393 -2.093 -3.334 1.00 97.62 89 THR A C 1
ATOM 718 O O . THR A 1 89 ? 5.825 -1.725 -2.306 1.00 97.62 89 THR A O 1
ATOM 721 N N . ALA A 1 90 ? 7.133 -3.203 -3.376 1.00 97.06 90 ALA A N 1
ATOM 722 C CA . ALA A 1 90 ? 7.310 -4.091 -2.234 1.00 97.06 90 ALA A CA 1
ATOM 723 C C . ALA A 1 90 ? 8.097 -3.420 -1.103 1.00 97.06 90 ALA A C 1
ATOM 725 O O . ALA A 1 90 ? 7.710 -3.544 0.058 1.00 97.06 90 ALA A O 1
ATOM 726 N N . PHE A 1 91 ? 9.157 -2.675 -1.423 1.00 97.44 91 PHE A N 1
ATOM 727 C CA . PHE A 1 91 ? 9.990 -1.999 -0.433 1.00 97.44 91 PHE A CA 1
ATOM 728 C C . PHE A 1 91 ? 9.215 -0.903 0.312 1.00 97.44 91 PHE A C 1
ATOM 730 O O . PHE A 1 91 ? 9.060 -0.966 1.535 1.00 97.44 91 PHE A O 1
ATOM 737 N N . PHE A 1 92 ? 8.652 0.065 -0.418 1.00 95.38 92 PHE A N 1
ATOM 738 C CA . PHE A 1 92 ? 7.913 1.174 0.191 1.00 95.38 92 PHE A CA 1
ATOM 739 C C . PHE A 1 92 ? 6.576 0.713 0.773 1.00 95.38 92 PHE A C 1
ATOM 741 O O . PHE A 1 92 ? 6.265 0.994 1.934 1.00 95.38 92 PHE A O 1
ATOM 748 N N . GLY A 1 93 ? 5.799 -0.046 -0.000 1.00 95.38 93 GLY A N 1
ATOM 749 C CA . GLY A 1 93 ? 4.515 -0.576 0.444 1.00 95.38 93 GLY A CA 1
ATOM 750 C C . GLY A 1 93 ? 4.669 -1.511 1.642 1.00 95.38 93 GLY A C 1
ATOM 751 O O . GLY A 1 93 ? 3.878 -1.432 2.584 1.00 95.38 93 GLY A O 1
ATOM 752 N N . GLY A 1 94 ? 5.706 -2.352 1.653 1.00 96.38 94 GLY A N 1
ATOM 753 C CA . GLY A 1 94 ? 6.043 -3.253 2.755 1.00 96.38 94 GLY A CA 1
ATOM 754 C C . GLY A 1 94 ? 6.395 -2.506 4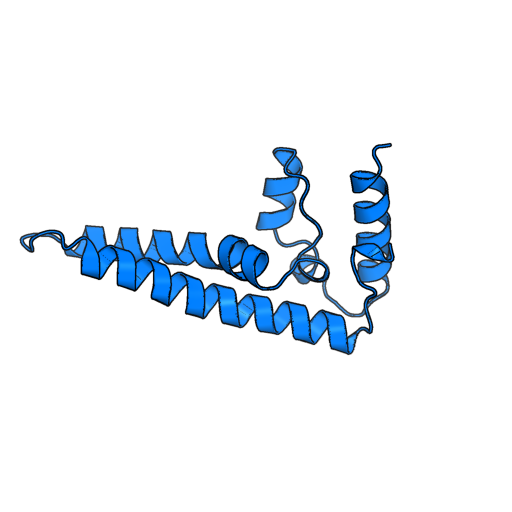.034 1.00 96.38 94 GLY A C 1
ATOM 755 O O . GLY A 1 94 ? 5.778 -2.761 5.070 1.00 96.38 94 GLY A O 1
ATOM 756 N N . GLY A 1 95 ? 7.314 -1.539 3.963 1.00 95.75 95 GLY A N 1
ATOM 757 C CA . GLY A 1 95 ? 7.709 -0.727 5.118 1.00 95.75 95 GLY A CA 1
ATOM 758 C C . GLY A 1 95 ? 6.536 0.047 5.726 1.00 95.75 95 GLY A C 1
ATOM 759 O O . GLY A 1 95 ? 6.290 -0.022 6.934 1.00 95.75 95 GLY A O 1
ATOM 760 N N . ILE A 1 96 ? 5.740 0.712 4.884 1.00 94.06 96 ILE A N 1
ATOM 761 C CA . ILE A 1 96 ? 4.548 1.454 5.319 1.00 94.06 96 ILE A CA 1
ATOM 762 C C . ILE A 1 96 ? 3.505 0.502 5.926 1.00 94.06 96 ILE A C 1
ATOM 764 O O . ILE A 1 96 ? 2.947 0.775 6.992 1.00 94.06 96 ILE A O 1
ATOM 768 N N . SER A 1 97 ? 3.255 -0.646 5.296 1.00 94.06 97 SER A N 1
ATOM 769 C CA . SER A 1 97 ? 2.284 -1.626 5.800 1.00 94.06 97 SER A CA 1
ATOM 770 C C . SER A 1 97 ? 2.722 -2.256 7.119 1.00 94.06 97 SER A C 1
ATOM 772 O O . SER A 1 97 ? 1.891 -2.508 7.995 1.00 94.06 97 SER A O 1
ATOM 7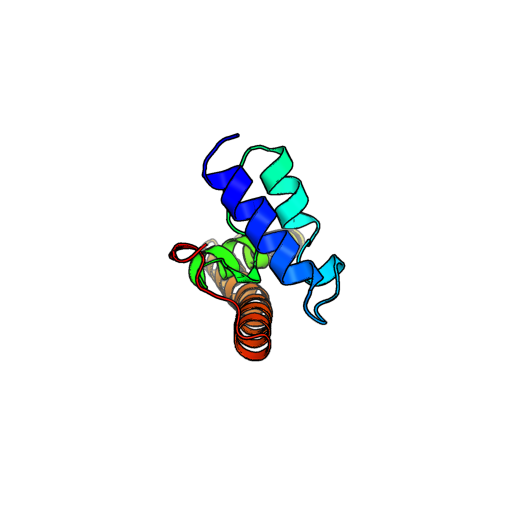74 N N . PHE A 1 98 ? 4.025 -2.485 7.291 1.00 94.69 98 PHE A N 1
ATOM 775 C CA . PHE A 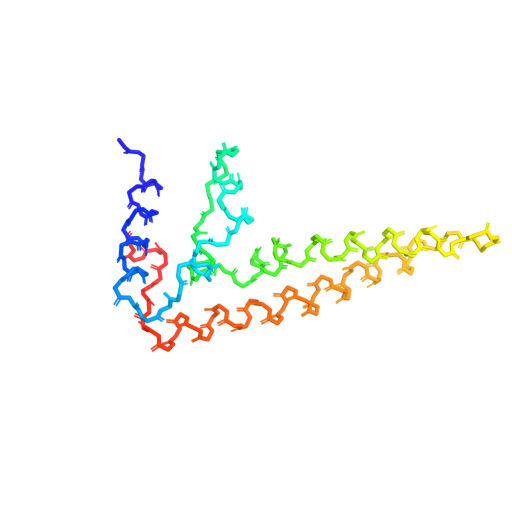1 98 ? 4.595 -2.952 8.547 1.00 94.69 98 PHE A CA 1
ATOM 776 C C . PHE A 1 98 ? 4.380 -1.930 9.668 1.00 94.69 98 PHE A C 1
ATOM 778 O O . PHE A 1 98 ? 3.947 -2.310 10.760 1.00 94.69 98 PHE A O 1
ATOM 785 N N . TYR A 1 99 ? 4.587 -0.638 9.387 1.00 94.25 99 TYR A N 1
ATOM 786 C CA . TYR A 1 99 ? 4.271 0.440 10.323 1.00 94.25 99 TYR A CA 1
ATOM 787 C C . TYR A 1 99 ? 2.796 0.408 10.751 1.00 94.25 99 TYR A C 1
ATOM 789 O O . TYR A 1 99 ? 2.508 0.348 11.947 1.00 94.25 99 TYR A O 1
ATOM 797 N N . TYR A 1 100 ? 1.855 0.367 9.801 1.00 94.38 100 TYR A N 1
ATOM 798 C CA . TYR A 1 100 ? 0.418 0.338 10.107 1.00 94.38 100 TYR A CA 1
ATOM 799 C C . TYR A 1 100 ? 0.012 -0.883 10.930 1.00 94.38 100 TYR A C 1
ATOM 801 O O . TYR A 1 100 ? -0.739 -0.761 11.899 1.00 94.38 100 TYR A O 1
ATOM 809 N N . ARG A 1 101 ? 0.543 -2.061 10.590 1.00 92.44 101 ARG A N 1
ATOM 810 C CA . ARG A 1 101 ? 0.241 -3.303 11.307 1.00 92.44 101 ARG A CA 1
ATOM 811 C C . ARG A 1 101 ? 0.805 -3.295 12.724 1.00 92.44 101 ARG A C 1
ATOM 813 O O . ARG A 1 101 ? 0.148 -3.768 13.650 1.00 92.44 101 ARG A O 1
ATOM 820 N N . THR A 1 102 ? 2.002 -2.747 12.901 1.00 92.94 102 THR A N 1
ATOM 821 C CA . THR A 1 102 ? 2.632 -2.599 14.217 1.00 92.94 102 THR A CA 1
ATOM 822 C C . THR A 1 102 ? 1.877 -1.576 15.063 1.00 92.94 102 THR A C 1
ATOM 824 O O . THR A 1 102 ? 1.543 -1.863 16.209 1.00 92.94 102 THR A O 1
ATOM 827 N N . SER A 1 103 ? 1.507 -0.435 14.475 1.00 93.69 103 SER A N 1
ATOM 828 C CA . SER A 1 103 ? 0.678 0.595 15.110 1.00 93.69 103 SER A CA 1
ATOM 829 C C . SER A 1 103 ? -0.676 0.041 15.568 1.00 93.69 103 SER A C 1
ATOM 831 O O . SER A 1 103 ? -1.071 0.252 16.716 1.00 93.69 103 SER A O 1
ATOM 833 N N . ALA A 1 104 ? -1.359 -0.734 14.719 1.00 93.38 104 ALA A N 1
ATOM 834 C CA . ALA A 1 104 ? -2.641 -1.351 15.053 1.00 93.38 104 ALA A CA 1
ATOM 835 C C . ALA A 1 104 ? -2.531 -2.349 16.217 1.00 93.38 104 ALA A C 1
ATOM 837 O O . ALA A 1 104 ? -3.377 -2.350 17.111 1.00 93.38 104 ALA A O 1
ATOM 838 N N . ARG A 1 105 ? -1.463 -3.160 16.243 1.00 92.06 105 ARG A N 1
ATOM 839 C CA . ARG A 1 105 ? -1.182 -4.100 17.341 1.00 92.06 105 ARG A CA 1
ATOM 840 C C . ARG A 1 105 ? -0.870 -3.379 18.649 1.00 92.06 105 ARG A C 1
ATOM 842 O O . ARG A 1 105 ? -1.414 -3.754 19.683 1.00 92.06 105 ARG A O 1
ATOM 849 N N . LEU A 1 106 ? -0.038 -2.338 18.599 1.00 94.19 106 LEU A N 1
ATOM 850 C CA . LEU A 1 106 ? 0.340 -1.548 19.773 1.00 94.19 106 LEU A CA 1
ATOM 851 C C . LEU A 1 106 ? -0.885 -0.907 20.442 1.00 94.19 106 LEU A C 1
ATOM 853 O O . LEU A 1 106 ? -0.976 -0.877 21.665 1.00 94.19 106 LEU A O 1
ATOM 857 N N . HIS A 1 107 ? -1.851 -0.457 19.639 1.00 93.88 107 HIS A N 1
ATOM 858 C CA . HIS A 1 107 ? -3.092 0.159 20.113 1.00 93.88 107 HIS A CA 1
ATOM 859 C C . HIS A 1 107 ? -4.254 -0.832 20.287 1.00 93.88 107 HIS A C 1
ATOM 861 O O . HIS A 1 107 ? -5.374 -0.397 20.543 1.00 93.88 107 HIS A O 1
ATOM 867 N N . ARG A 1 108 ? -4.000 -2.146 20.164 1.00 92.31 108 ARG A N 1
ATOM 868 C CA . ARG A 1 108 ? -4.991 -3.227 20.338 1.00 92.31 108 ARG A CA 1
ATOM 869 C C . ARG A 1 108 ? -6.280 -3.000 19.538 1.00 92.31 108 ARG A C 1
ATOM 871 O O . ARG A 1 108 ? -7.378 -3.218 20.043 1.00 92.31 108 ARG A O 1
ATOM 878 N N . LEU A 1 109 ? -6.141 -2.537 18.296 1.00 93.19 109 LEU A N 1
ATOM 879 C CA . LEU A 1 109 ? -7.293 -2.311 17.427 1.00 93.19 109 LEU A CA 1
ATOM 880 C C . LEU A 1 109 ? -7.969 -3.653 17.075 1.00 93.19 109 LEU A C 1
ATOM 882 O O . LEU A 1 109 ? -7.260 -4.625 16.792 1.00 93.19 109 LEU A O 1
ATOM 886 N N . PRO A 1 110 ? -9.315 -3.715 17.064 1.00 93.00 110 PRO A N 1
ATOM 887 C CA . PRO A 1 110 ? -10.060 -4.892 16.642 1.00 93.00 110 PRO A CA 1
ATOM 888 C C . PRO A 1 110 ? -9.898 -5.115 15.138 1.00 93.00 110 PRO A C 1
ATOM 890 O O . PRO A 1 110 ? -9.434 -4.244 14.391 1.00 93.00 110 PRO A O 1
ATOM 893 N N . ARG A 1 111 ? -10.303 -6.289 14.658 1.00 90.75 111 ARG A N 1
ATOM 894 C CA . ARG A 1 111 ? -10.318 -6.552 13.214 1.00 90.75 111 ARG A CA 1
ATOM 895 C C . ARG A 1 111 ? -11.468 -5.801 12.550 1.00 90.75 111 ARG A C 1
ATOM 897 O O . ARG A 1 111 ? -12.510 -5.582 13.150 1.00 90.75 111 ARG A O 1
ATOM 904 N N . TRP A 1 112 ? -11.330 -5.491 11.259 1.00 92.44 112 TRP A N 1
ATOM 905 C CA . TRP A 1 112 ? -12.409 -4.865 10.478 1.00 92.44 112 TRP A CA 1
ATOM 906 C C . TRP A 1 112 ? -13.734 -5.649 10.513 1.00 92.44 112 TRP A C 1
ATOM 908 O O . TRP A 1 112 ? -14.815 -5.073 10.456 1.00 92.44 112 TRP A O 1
ATOM 918 N N . THR A 1 113 ? -13.653 -6.977 10.594 1.00 88.75 113 THR A N 1
ATOM 919 C CA . THR A 1 113 ? -14.816 -7.869 10.675 1.00 88.75 113 THR A CA 1
ATOM 920 C C . THR A 1 113 ? -15.547 -7.792 12.014 1.00 88.75 113 THR A C 1
ATOM 922 O O . THR A 1 113 ? -16.707 -8.176 12.069 1.00 88.75 113 THR A O 1
ATOM 925 N N . GLU A 1 114 ? -14.876 -7.315 13.065 1.00 88.31 114 GLU A N 1
ATOM 926 C CA . GLU A 1 114 ? -15.388 -7.203 14.440 1.00 88.31 114 GLU A CA 1
ATOM 927 C C . GLU A 1 114 ? -15.979 -5.811 14.738 1.00 88.31 114 GLU A C 1
ATOM 929 O O . GLU A 1 114 ? -16.443 -5.573 15.850 1.00 88.31 114 GLU A O 1
ATOM 934 N N . LEU A 1 115 ? -15.941 -4.895 13.760 1.00 84.75 115 LEU A N 1
ATOM 935 C CA . LEU A 1 115 ? -16.531 -3.553 13.822 1.00 84.75 115 LEU A CA 1
ATOM 936 C C . LEU A 1 115 ? -17.975 -3.506 13.321 1.00 84.75 115 LEU A C 1
ATOM 938 O O . LEU A 1 115 ? -18.310 -4.298 12.406 1.00 84.75 115 LEU A O 1
#

Secondary structure (DSSP, 8-state):
--HHHHHHHHHHHHHHTSS--HHHHS-HHHHHHHHTT-----GGGS-HHHHHHHHHHHHHHHHHHHHHHTTTTSPP-HHHHHHHHHHHHHHHHHHHHHHHHHHHHHTTPPPGGG-

Radius of gyration: 17.07 Å; chains: 1; bounding box: 46×20×47 Å

Sequence (115 aa):
MNDFERKKEASLTLLRRTRIKERNYLPPTFAFLWKFGVKIPPPHFLKIVPLVLIMGLPFGFCGLGLYMMDLDSKPFSFEAASSLVLLVTAFFGGGISFYYRTSARLHRLPRWTEL